Protein AF-A0A1M2YVU0-F1 (afdb_monomer_lite)

Sequence (94 aa):
MVVLTKSGADVFAPTDGNSVPRKVGNEDAQTWATEIERGIANPSAPSYTVATVPSAATSGAGSIIFVADEGGGAVLAFSDGTDWRRITDRAVIS

Radius of gyration: 18.73 Å; chains: 1; bounding box: 39×24×52 Å

Foldseek 3Di:
DFDWDDDDLFTFGQDDVVRDTDDDDPVVRNVVSVVVCVCVVDPDFAEDAPVGDDFLLVCDFQRKHWHQDFPVGIAIWTRNNGATAGPPPRDGTD

pLDDT: mean 81.9, std 17.99, range [47.81, 98.69]

Structure (mmCIF, N/CA/C/O backbone):
data_AF-A0A1M2YVU0-F1
#
_entry.id   AF-A0A1M2YVU0-F1
#
loop_
_atom_site.group_PDB
_atom_site.id
_atom_site.type_symbol
_atom_site.label_atom_id
_atom_site.label_alt_id
_atom_site.label_comp_id
_atom_site.label_asym_id
_atom_site.label_entity_id
_atom_site.label_seq_id
_atom_site.pdbx_PDB_ins_code
_atom_site.Cartn_x
_atom_site.Cartn_y
_atom_site.Cartn_z
_atom_site.occupancy
_atom_site.B_iso_or_equiv
_atom_site.auth_seq_id
_atom_site.auth_comp_id
_atom_site.auth_asym_id
_atom_site.auth_atom_id
_atom_site.pdbx_PDB_model_num
ATOM 1 N N . MET A 1 1 ? 4.996 -13.236 -17.181 1.00 50.69 1 MET A N 1
ATOM 2 C CA . MET A 1 1 ? 6.070 -12.563 -16.422 1.00 50.69 1 MET A CA 1
ATOM 3 C C . MET A 1 1 ? 6.892 -11.765 -17.416 1.00 50.69 1 MET A C 1
ATOM 5 O O . MET A 1 1 ? 7.460 -12.371 -18.313 1.00 50.69 1 MET A O 1
ATOM 9 N N . VAL A 1 2 ? 6.875 -10.434 -17.334 1.00 47.81 2 VAL A N 1
ATOM 10 C CA . VAL A 1 2 ? 7.762 -9.596 -18.153 1.00 47.81 2 VAL A CA 1
ATOM 11 C C . VAL A 1 2 ? 9.132 -9.640 -17.492 1.00 47.81 2 VAL A C 1
ATOM 13 O O . VAL A 1 2 ? 9.268 -9.258 -16.334 1.00 47.81 2 VAL A O 1
ATOM 16 N N . VAL A 1 3 ? 10.120 -10.184 -18.196 1.00 54.88 3 VAL A N 1
ATOM 17 C CA . VAL A 1 3 ? 11.501 -10.233 -17.716 1.00 54.88 3 VAL A CA 1
ATOM 18 C C . VAL A 1 3 ? 12.180 -8.956 -18.184 1.00 54.88 3 VAL A C 1
ATOM 20 O O . VAL A 1 3 ? 12.327 -8.740 -19.383 1.00 54.88 3 VAL A O 1
ATOM 23 N N . LEU A 1 4 ? 12.558 -8.102 -17.239 1.00 60.50 4 LEU A N 1
ATOM 24 C CA . LEU A 1 4 ? 13.431 -6.967 -17.513 1.00 60.50 4 LEU A CA 1
ATOM 25 C C . LEU A 1 4 ? 14.875 -7.478 -17.506 1.00 60.50 4 LEU A C 1
ATOM 27 O O . LEU A 1 4 ? 15.294 -8.136 -16.552 1.00 60.50 4 LEU A O 1
ATOM 31 N N . THR A 1 5 ? 15.634 -7.209 -18.568 1.00 62.00 5 THR A N 1
ATOM 32 C CA . THR A 1 5 ? 17.056 -7.573 -18.651 1.00 62.00 5 THR A CA 1
ATOM 33 C C . THR A 1 5 ? 17.909 -6.331 -18.406 1.00 62.00 5 THR A C 1
ATOM 35 O O . THR A 1 5 ? 17.737 -5.318 -19.084 1.00 62.00 5 THR A O 1
ATOM 38 N N . LYS A 1 6 ? 18.829 -6.416 -17.436 1.00 62.09 6 LYS A N 1
ATOM 39 C CA . LYS A 1 6 ? 19.810 -5.370 -17.120 1.00 62.09 6 LYS A CA 1
ATOM 40 C C . LYS A 1 6 ? 21.153 -5.701 -17.768 1.00 62.09 6 LYS A C 1
ATOM 42 O O . LYS A 1 6 ? 21.650 -6.814 -17.606 1.00 62.09 6 LYS A O 1
ATOM 47 N N . SER A 1 7 ? 21.758 -4.729 -18.447 1.00 56.84 7 SER A N 1
ATOM 48 C CA . SER A 1 7 ? 23.164 -4.787 -18.867 1.00 56.84 7 SER A CA 1
ATOM 49 C C . SER A 1 7 ? 23.829 -3.452 -18.557 1.00 56.84 7 SER A C 1
ATOM 51 O O . SER A 1 7 ? 23.485 -2.433 -19.146 1.00 56.84 7 SER A O 1
ATOM 53 N N . GLY A 1 8 ? 24.784 -3.439 -17.627 1.00 67.62 8 GLY A N 1
ATOM 54 C CA . GLY A 1 8 ? 25.380 -2.186 -17.155 1.00 67.62 8 GLY A CA 1
ATOM 55 C C . GLY A 1 8 ? 24.340 -1.285 -16.477 1.00 67.62 8 GLY A C 1
ATOM 56 O O . GLY A 1 8 ? 23.654 -1.740 -15.563 1.00 67.62 8 GLY A O 1
ATOM 57 N N . ALA A 1 9 ? 24.236 -0.028 -16.921 1.00 54.06 9 ALA A N 1
ATOM 58 C CA . ALA A 1 9 ? 23.250 0.954 -16.449 1.00 54.06 9 ALA A CA 1
ATOM 59 C C . ALA A 1 9 ? 21.938 0.951 -17.262 1.00 54.06 9 ALA A C 1
ATOM 61 O O . ALA A 1 9 ? 21.021 1.703 -16.945 1.00 54.06 9 ALA A O 1
ATOM 62 N N . ASP A 1 10 ? 21.835 0.106 -18.292 1.00 56.03 10 ASP A N 1
ATOM 63 C CA . ASP A 1 10 ? 20.691 0.098 -19.199 1.00 56.03 10 ASP A CA 1
ATOM 64 C C . ASP A 1 10 ? 19.661 -0.968 -18.788 1.00 56.03 10 ASP A C 1
ATOM 66 O O . ASP A 1 10 ? 19.997 -2.137 -18.545 1.00 56.03 10 ASP A O 1
ATOM 70 N N . VAL A 1 11 ? 18.387 -0.563 -18.751 1.00 63.03 11 VAL A N 1
ATOM 71 C CA . VAL A 1 11 ? 17.219 -1.436 -18.558 1.00 63.03 11 VAL A CA 1
ATOM 72 C C . VAL A 1 11 ? 16.470 -1.536 -19.887 1.00 63.03 11 VAL A C 1
ATOM 74 O O . VAL A 1 11 ? 15.944 -0.541 -20.383 1.00 63.03 11 VAL A O 1
ATOM 77 N N . PHE A 1 12 ? 16.404 -2.734 -20.477 1.00 60.25 12 PHE A N 1
ATOM 78 C CA . PHE A 1 12 ? 15.702 -2.954 -21.745 1.00 60.25 12 PHE A CA 1
ATOM 79 C C . PHE A 1 12 ? 14.266 -3.441 -21.502 1.00 60.25 12 PHE A C 1
ATOM 81 O O . PHE A 1 12 ? 14.044 -4.433 -20.804 1.00 60.25 12 PHE A O 1
ATOM 88 N N . ALA A 1 13 ? 13.284 -2.758 -22.101 1.00 54.59 13 ALA A N 1
ATOM 89 C CA . ALA A 1 13 ? 11.916 -3.262 -22.234 1.00 54.59 13 ALA A CA 1
ATOM 90 C C . ALA A 1 13 ? 11.888 -4.508 -23.150 1.00 54.59 13 ALA A C 1
ATOM 92 O O . ALA A 1 13 ? 12.791 -4.652 -23.984 1.00 54.59 13 ALA A O 1
ATOM 93 N N . PRO A 1 14 ? 10.883 -5.407 -23.026 1.00 54.44 14 PRO A N 1
ATOM 94 C CA . PRO A 1 14 ? 10.759 -6.561 -23.910 1.00 54.44 14 PRO A CA 1
ATOM 95 C C . PRO A 1 14 ? 10.792 -6.114 -25.369 1.00 54.44 14 PRO A C 1
ATOM 97 O O . PRO A 1 14 ? 10.276 -5.054 -25.731 1.00 54.44 14 PRO A O 1
ATOM 100 N N . THR A 1 15 ? 11.453 -6.926 -26.182 1.00 54.69 15 THR A N 1
ATOM 101 C CA . THR A 1 15 ? 11.645 -6.660 -27.599 1.00 54.69 15 THR A CA 1
ATOM 102 C C . THR A 1 15 ? 10.307 -6.475 -28.302 1.00 54.69 15 THR A C 1
ATOM 104 O O . THR A 1 15 ? 9.308 -7.091 -27.919 1.00 54.69 15 THR A O 1
ATOM 107 N N . ASP A 1 16 ? 10.287 -5.690 -29.374 1.00 52.62 16 ASP A N 1
ATOM 108 C CA . ASP A 1 16 ? 9.190 -5.799 -30.331 1.00 52.62 16 ASP A CA 1
ATOM 109 C C . ASP A 1 16 ? 9.095 -7.240 -30.882 1.00 52.62 16 ASP A C 1
ATOM 111 O O . ASP A 1 16 ? 9.944 -8.100 -30.613 1.00 52.62 16 ASP A O 1
ATOM 115 N N . GLY A 1 17 ? 8.045 -7.534 -31.655 1.00 52.03 17 GLY A N 1
ATOM 116 C CA . GLY A 1 17 ? 7.845 -8.845 -32.293 1.00 52.03 17 GLY A CA 1
ATOM 117 C C . GLY A 1 17 ? 8.997 -9.303 -33.207 1.00 52.03 17 GLY A C 1
ATOM 118 O O . GLY A 1 17 ? 8.927 -10.395 -33.764 1.00 52.03 17 GLY A O 1
ATOM 119 N N . ASN A 1 18 ? 10.056 -8.496 -33.335 1.00 59.12 18 ASN A N 1
ATOM 120 C CA . ASN A 1 18 ? 11.261 -8.725 -34.115 1.00 59.12 18 ASN A CA 1
ATOM 121 C C . ASN A 1 18 ? 12.526 -8.895 -33.250 1.00 59.12 18 ASN A C 1
ATOM 123 O O . ASN A 1 18 ? 13.631 -8.896 -33.791 1.00 59.12 18 ASN A O 1
ATOM 127 N N . SER A 1 19 ? 12.397 -9.064 -31.929 1.00 60.84 19 SER A N 1
ATOM 128 C CA . SER A 1 19 ? 13.534 -9.274 -31.019 1.00 60.84 19 SER A CA 1
ATOM 129 C C . SER A 1 19 ? 14.507 -8.083 -30.923 1.00 60.84 19 SER A C 1
ATOM 131 O O . SER A 1 19 ? 15.622 -8.244 -30.422 1.00 60.84 19 SER A O 1
ATOM 133 N N . VAL A 1 20 ? 14.094 -6.878 -31.341 1.00 57.62 20 VAL A N 1
ATOM 134 C CA . VAL A 1 20 ? 14.907 -5.660 -31.227 1.00 57.62 20 VAL A CA 1
ATOM 135 C C . VAL A 1 20 ? 14.560 -4.932 -29.922 1.00 57.62 20 VAL A C 1
ATOM 137 O O . VAL A 1 20 ? 13.395 -4.593 -29.693 1.00 57.62 20 VAL A O 1
ATOM 140 N N . PRO A 1 21 ? 15.536 -4.663 -29.033 1.00 59.16 21 PRO A N 1
ATOM 141 C CA . PRO A 1 21 ? 15.295 -3.831 -27.860 1.00 59.16 21 PRO A CA 1
ATOM 142 C C . PRO A 1 21 ? 14.954 -2.400 -28.292 1.00 59.16 21 PRO A C 1
ATOM 144 O O . PRO A 1 21 ? 15.757 -1.739 -28.958 1.00 59.16 21 PRO A O 1
ATOM 147 N N . ARG A 1 22 ? 13.779 -1.891 -27.904 1.00 61.78 22 ARG A N 1
ATOM 148 C CA . ARG A 1 22 ? 13.414 -0.485 -28.127 1.00 61.78 22 ARG A CA 1
ATOM 149 C C . ARG A 1 22 ? 14.361 0.402 -27.314 1.00 61.78 22 ARG A C 1
ATOM 151 O O . ARG A 1 22 ? 14.249 0.466 -26.093 1.00 61.78 22 ARG A O 1
ATOM 158 N N . LYS A 1 23 ? 15.291 1.087 -27.985 1.00 57.09 23 LYS A N 1
ATOM 159 C CA . LYS A 1 23 ? 16.172 2.079 -27.354 1.00 57.09 23 LYS A CA 1
ATOM 160 C C . LYS A 1 23 ? 15.395 3.373 -27.116 1.00 57.09 23 LYS A C 1
ATOM 162 O O . LYS A 1 23 ? 14.843 3.941 -28.054 1.00 57.09 23 LYS A O 1
ATOM 167 N N . VAL A 1 24 ? 15.344 3.823 -25.870 1.00 57.88 24 VAL A N 1
ATOM 168 C CA . VAL A 1 24 ? 14.989 5.206 -25.520 1.00 57.88 24 VAL A CA 1
ATOM 169 C C . VAL A 1 24 ? 16.286 6.034 -25.619 1.00 57.88 24 VAL A C 1
ATOM 171 O O . VAL A 1 24 ? 17.366 5.474 -25.425 1.00 57.88 24 VAL A O 1
ATOM 174 N N . GLY A 1 25 ? 16.220 7.312 -26.017 1.00 60.62 25 GLY A N 1
ATOM 175 C CA . GLY A 1 25 ? 17.406 8.180 -26.141 1.00 60.62 25 GLY A CA 1
ATOM 176 C C . GLY A 1 25 ? 18.226 8.220 -24.845 1.00 60.62 25 GLY A C 1
ATOM 177 O O . GLY A 1 25 ? 17.678 8.012 -23.771 1.00 60.62 25 GLY A O 1
ATOM 178 N N . ASN A 1 26 ? 19.537 8.439 -24.935 1.00 60.78 26 ASN A N 1
ATOM 179 C CA . ASN A 1 26 ? 20.504 8.287 -23.836 1.00 60.78 26 ASN A CA 1
ATOM 180 C C . ASN A 1 26 ? 20.162 9.081 -22.560 1.00 60.78 26 ASN A C 1
ATOM 182 O O . ASN A 1 26 ? 20.349 8.547 -21.471 1.00 60.78 26 ASN A O 1
ATOM 186 N N . GLU A 1 27 ? 19.662 10.314 -22.670 1.00 59.09 27 GLU A N 1
ATOM 187 C CA . GLU A 1 27 ? 19.265 11.106 -21.494 1.00 59.09 27 GLU A CA 1
ATOM 188 C C . GLU A 1 27 ? 17.974 10.569 -20.852 1.00 59.09 27 GLU A C 1
ATOM 190 O O . GLU A 1 27 ? 17.947 10.290 -19.653 1.00 59.09 27 GLU A O 1
ATOM 195 N N . ASP A 1 28 ? 16.942 10.306 -21.655 1.00 61.72 28 ASP A N 1
ATOM 196 C CA . ASP A 1 28 ? 15.663 9.765 -21.183 1.00 61.72 28 ASP A CA 1
ATOM 197 C C . ASP A 1 28 ? 15.812 8.339 -20.612 1.00 61.72 28 ASP A C 1
ATOM 199 O O . ASP A 1 28 ? 15.203 7.994 -19.600 1.00 61.72 28 ASP A O 1
ATOM 203 N N . ALA A 1 29 ? 16.669 7.506 -21.213 1.00 62.19 29 ALA A N 1
ATOM 204 C CA . ALA A 1 29 ? 16.934 6.139 -20.769 1.00 62.19 29 ALA A CA 1
ATOM 205 C C . ALA A 1 29 ? 17.642 6.089 -19.406 1.00 62.19 29 ALA A C 1
ATOM 207 O O . ALA A 1 29 ? 17.311 5.238 -18.581 1.00 62.19 29 ALA A O 1
ATOM 208 N N . GLN A 1 30 ? 18.576 7.008 -19.141 1.00 62.94 30 GLN A N 1
ATOM 209 C CA . GLN A 1 30 ? 19.276 7.092 -17.854 1.00 62.94 30 GLN A CA 1
ATOM 210 C C . GLN A 1 30 ? 18.363 7.607 -16.735 1.00 62.94 30 GLN A C 1
ATOM 212 O O . GLN A 1 30 ? 18.418 7.095 -15.611 1.00 62.94 30 GLN A O 1
ATOM 217 N N . THR A 1 31 ? 17.482 8.569 -17.032 1.00 68.25 31 THR A N 1
ATOM 218 C CA . THR A 1 31 ? 16.462 9.034 -16.080 1.00 68.25 31 THR A CA 1
ATOM 219 C C . THR A 1 31 ? 15.493 7.907 -15.726 1.00 68.25 31 THR A C 1
ATOM 221 O O . THR A 1 31 ? 15.284 7.630 -14.545 1.00 68.25 31 THR A O 1
ATOM 224 N N . TRP A 1 32 ? 14.982 7.182 -16.726 1.00 69.88 32 TRP A N 1
ATOM 225 C CA . TRP A 1 32 ? 14.046 6.074 -16.510 1.00 69.88 32 TRP A CA 1
ATOM 226 C C . TRP A 1 32 ? 14.696 4.903 -15.765 1.00 69.88 32 TRP A C 1
ATOM 228 O O . TRP A 1 32 ? 14.083 4.332 -14.863 1.00 69.88 32 TRP A O 1
ATOM 238 N N . ALA A 1 33 ? 15.944 4.558 -16.098 1.00 70.12 33 ALA A N 1
ATOM 239 C CA . ALA A 1 33 ? 16.690 3.520 -15.392 1.00 70.12 33 ALA A CA 1
ATOM 240 C C . ALA A 1 33 ? 16.873 3.879 -13.912 1.00 70.12 33 ALA A C 1
ATOM 242 O O . ALA A 1 33 ? 16.608 3.046 -13.049 1.00 70.12 33 ALA A O 1
ATOM 243 N N . THR A 1 34 ? 17.229 5.129 -13.608 1.00 73.50 34 THR A N 1
ATOM 244 C CA . THR A 1 34 ? 17.398 5.597 -12.223 1.00 73.50 34 THR A CA 1
ATOM 245 C C . THR A 1 34 ? 16.086 5.535 -11.437 1.00 73.50 34 THR A C 1
ATOM 247 O O . THR A 1 34 ? 16.070 5.106 -10.283 1.00 73.50 34 THR A O 1
ATOM 250 N N . GLU A 1 35 ? 14.966 5.942 -12.035 1.00 74.75 35 GLU A N 1
ATOM 251 C CA . GLU A 1 35 ? 13.651 5.893 -11.382 1.00 74.75 35 GLU A CA 1
ATOM 252 C C . GLU A 1 35 ? 13.185 4.454 -11.119 1.00 74.75 35 GLU A C 1
ATOM 254 O O . GLU A 1 35 ? 12.732 4.144 -10.013 1.00 74.75 35 GLU A O 1
ATOM 259 N N . ILE A 1 36 ? 13.369 3.554 -12.090 1.00 76.69 36 ILE A N 1
ATOM 260 C CA . ILE A 1 36 ? 13.084 2.121 -11.941 1.00 76.69 36 ILE A CA 1
ATOM 261 C C . ILE A 1 36 ? 13.976 1.502 -10.862 1.00 76.69 36 ILE A C 1
ATOM 263 O O . ILE A 1 36 ? 13.483 0.781 -9.994 1.00 76.69 36 ILE A O 1
ATOM 267 N N . GLU A 1 37 ? 15.278 1.790 -10.881 1.00 79.38 37 GLU A N 1
ATOM 268 C CA . GLU A 1 37 ? 16.216 1.282 -9.881 1.00 79.38 37 GLU A CA 1
ATOM 269 C C . GLU A 1 37 ? 15.832 1.740 -8.479 1.00 79.38 37 GLU A C 1
ATOM 271 O O . GLU A 1 37 ? 15.815 0.924 -7.561 1.00 79.38 37 GLU A O 1
ATOM 276 N N . ARG A 1 38 ? 15.444 3.006 -8.306 1.00 76.25 38 ARG A N 1
ATOM 277 C CA . ARG A 1 38 ? 14.965 3.507 -7.013 1.00 76.25 38 ARG A CA 1
ATOM 278 C C . ARG A 1 38 ? 13.697 2.794 -6.547 1.00 76.25 38 ARG A C 1
ATOM 280 O O . ARG A 1 38 ? 13.612 2.456 -5.369 1.00 76.25 38 ARG A O 1
ATOM 287 N N . GLY A 1 39 ? 12.741 2.552 -7.445 1.00 77.94 39 GLY A N 1
ATOM 288 C CA . GLY A 1 39 ? 11.485 1.873 -7.116 1.00 77.94 39 GLY A CA 1
ATOM 289 C C . GLY A 1 39 ? 11.651 0.386 -6.782 1.00 77.94 39 GLY A C 1
ATOM 290 O O . GLY A 1 39 ? 10.986 -0.118 -5.882 1.00 77.94 39 GLY A O 1
ATOM 291 N N . ILE A 1 40 ? 12.551 -0.317 -7.477 1.00 78.12 40 ILE A N 1
ATOM 292 C CA . ILE A 1 40 ? 12.778 -1.759 -7.279 1.00 78.12 40 ILE A CA 1
ATOM 293 C C . ILE A 1 40 ? 13.761 -2.029 -6.133 1.00 78.12 40 ILE A C 1
ATOM 295 O O . ILE A 1 40 ? 13.573 -2.988 -5.388 1.00 78.12 40 ILE A O 1
ATOM 299 N N . ALA A 1 41 ? 14.816 -1.222 -5.985 1.00 80.94 41 ALA A N 1
ATOM 300 C CA . ALA A 1 41 ? 15.841 -1.450 -4.965 1.00 80.94 41 ALA A CA 1
ATOM 301 C C . ALA A 1 41 ? 15.364 -1.093 -3.553 1.00 80.94 41 ALA A C 1
ATOM 303 O O . ALA A 1 41 ? 15.885 -1.638 -2.581 1.00 80.94 41 ALA A O 1
ATOM 304 N N . ASN A 1 42 ? 14.390 -0.188 -3.430 1.00 82.00 42 ASN A N 1
ATOM 305 C CA . ASN A 1 42 ? 13.836 0.212 -2.143 1.00 82.00 42 ASN A CA 1
ATOM 306 C C . ASN A 1 42 ? 12.301 0.288 -2.202 1.00 82.00 42 ASN A C 1
ATOM 308 O O . ASN A 1 42 ? 11.738 1.386 -2.220 1.00 82.00 42 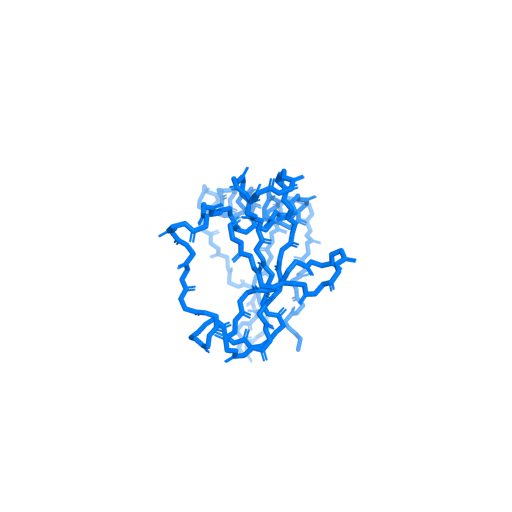ASN A O 1
ATOM 312 N N . PRO A 1 43 ? 11.617 -0.868 -2.274 1.00 83.88 43 PRO A N 1
ATOM 313 C CA . PRO A 1 43 ? 10.167 -0.890 -2.338 1.00 83.88 43 PRO A CA 1
ATOM 314 C C . PRO A 1 43 ? 9.582 -0.365 -1.022 1.00 83.88 43 PRO A C 1
ATOM 316 O O . PRO A 1 43 ? 9.874 -0.885 0.055 1.00 83.88 43 PRO A O 1
ATOM 319 N N . SER A 1 44 ? 8.723 0.648 -1.114 1.00 90.00 44 SER A N 1
ATOM 320 C CA . SER A 1 44 ? 7.948 1.166 0.012 1.00 90.00 44 SER A CA 1
ATOM 321 C C . SER A 1 44 ? 6.452 1.008 -0.246 1.00 90.00 44 SER A C 1
AT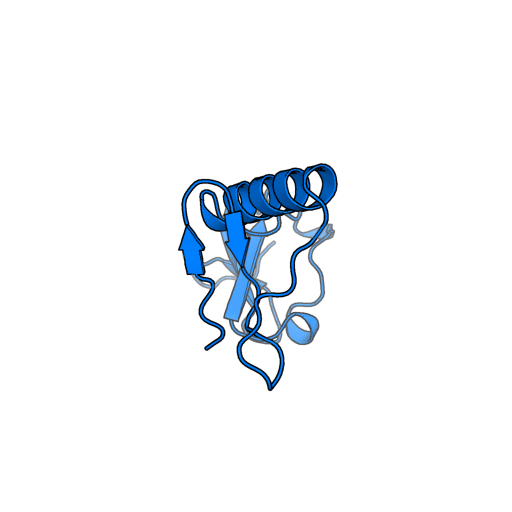OM 323 O O . SER A 1 44 ? 5.977 1.116 -1.378 1.00 90.00 44 SER A O 1
ATOM 325 N N . ALA A 1 45 ? 5.696 0.735 0.818 1.00 94.88 45 ALA A N 1
ATOM 326 C CA . ALA A 1 45 ? 4.242 0.759 0.742 1.00 94.88 45 ALA A CA 1
ATOM 327 C C . ALA A 1 45 ? 3.754 2.217 0.626 1.00 94.88 45 ALA A C 1
ATOM 329 O O . ALA A 1 45 ? 4.324 3.096 1.282 1.00 94.88 45 ALA A O 1
ATOM 330 N N . PRO A 1 46 ? 2.694 2.493 -0.156 1.00 95.62 46 PRO A N 1
ATOM 331 C CA . PRO A 1 46 ? 2.041 3.796 -0.149 1.00 95.62 46 PRO A CA 1
ATOM 332 C C . PRO A 1 46 ? 1.631 4.193 1.274 1.00 95.62 46 PRO A 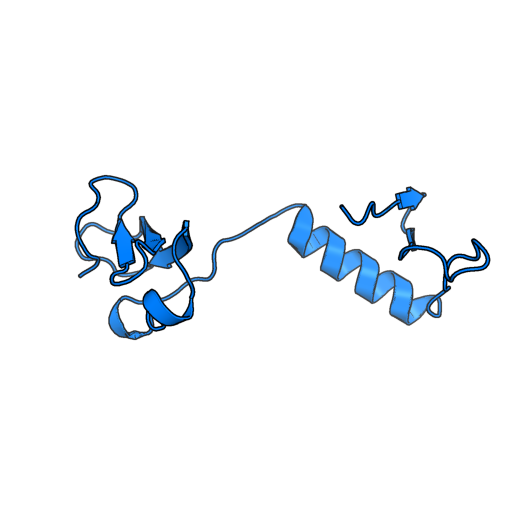C 1
ATOM 334 O O . PRO A 1 46 ? 1.053 3.384 2.003 1.00 95.62 46 PRO A O 1
ATOM 337 N N . SER A 1 47 ? 1.956 5.426 1.666 1.00 97.25 47 SER A N 1
ATOM 338 C CA . SER A 1 47 ? 1.695 5.952 3.007 1.00 97.25 47 SER A CA 1
ATOM 339 C C . SER A 1 47 ? 0.404 6.758 3.031 1.00 97.25 47 SER A C 1
ATOM 341 O O . SER A 1 47 ? 0.230 7.666 2.220 1.00 97.25 47 SER A O 1
ATOM 343 N N . TYR A 1 48 ? -0.443 6.489 4.016 1.00 98.31 48 TYR A N 1
ATOM 344 C CA . TYR A 1 48 ? -1.679 7.219 4.272 1.00 98.31 48 TYR A CA 1
ATOM 345 C C . TYR A 1 48 ? -1.819 7.533 5.759 1.00 98.31 48 TYR A C 1
ATOM 347 O O . TYR A 1 48 ? -1.157 6.936 6.608 1.00 98.31 48 TYR A O 1
ATOM 355 N N . THR A 1 49 ? -2.710 8.466 6.064 1.00 98.44 49 THR A N 1
ATOM 356 C CA . THR A 1 49 ? -3.345 8.542 7.381 1.00 98.44 49 THR A CA 1
ATOM 357 C C . THR A 1 49 ? -4.642 7.746 7.376 1.00 98.44 49 THR A C 1
ATOM 359 O O . THR A 1 49 ? -5.209 7.540 6.301 1.00 98.44 49 THR A O 1
ATOM 362 N N . VAL A 1 50 ? -5.169 7.360 8.539 1.00 97.94 50 VAL A N 1
ATOM 363 C CA . VAL A 1 50 ? -6.472 6.675 8.652 1.00 97.94 50 VAL A CA 1
ATOM 364 C C . VAL A 1 50 ? -7.561 7.439 7.885 1.00 97.94 50 VAL A C 1
ATOM 366 O O . VAL A 1 50 ? -8.355 6.845 7.160 1.00 97.94 50 VAL A O 1
ATOM 369 N N . ALA A 1 51 ? -7.544 8.773 7.955 1.00 97.50 51 ALA A N 1
ATOM 370 C CA . ALA A 1 51 ? -8.517 9.637 7.286 1.00 97.50 51 ALA A CA 1
ATOM 371 C C . ALA A 1 51 ? -8.344 9.750 5.758 1.00 97.50 51 ALA A C 1
ATOM 373 O O . ALA A 1 51 ? -9.266 10.194 5.076 1.00 97.50 51 ALA A O 1
ATOM 374 N N . THR A 1 52 ? -7.172 9.409 5.214 1.00 98.25 52 THR A N 1
ATOM 375 C CA . THR A 1 52 ? -6.854 9.583 3.783 1.00 98.25 52 THR A CA 1
ATOM 376 C C . THR A 1 52 ? -6.722 8.267 3.027 1.00 98.25 52 THR A C 1
ATOM 378 O O . THR A 1 52 ? -6.456 8.291 1.822 1.00 98.25 52 THR A O 1
ATOM 381 N N . VAL A 1 53 ? -6.920 7.124 3.694 1.00 97.75 53 VAL A N 1
ATOM 382 C CA . VAL A 1 53 ? -6.867 5.825 3.019 1.00 97.75 53 VAL A CA 1
ATOM 383 C C . VAL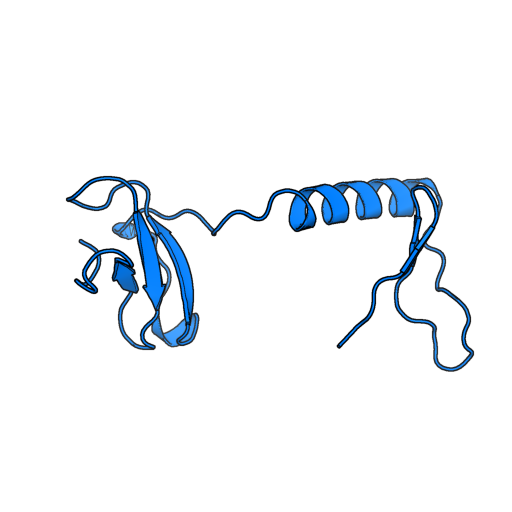 A 1 53 ? -7.941 5.751 1.923 1.00 97.75 53 VAL A C 1
ATOM 385 O O . VAL A 1 53 ? -9.078 6.186 2.133 1.00 97.75 53 VAL A O 1
ATOM 388 N N . PRO A 1 54 ? -7.627 5.192 0.743 1.00 97.88 54 PRO A N 1
ATOM 389 C CA . PRO A 1 54 ? -8.634 4.941 -0.282 1.00 97.88 54 PRO A CA 1
ATOM 390 C C . PRO A 1 54 ? -9.579 3.8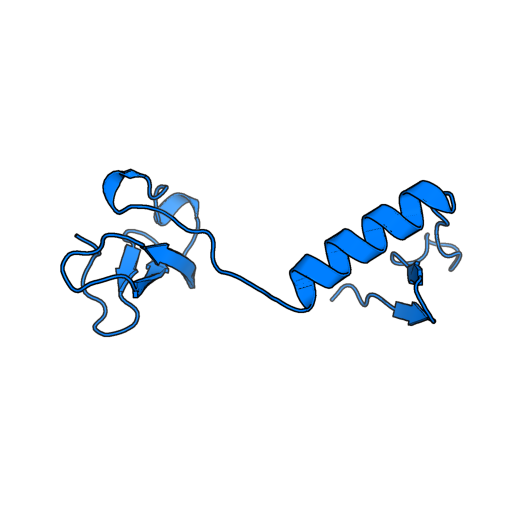13 0.155 1.00 97.88 54 PRO A C 1
ATOM 392 O O . PRO A 1 54 ? -9.326 3.112 1.130 1.00 97.88 54 PRO A O 1
ATOM 395 N N . SER A 1 55 ? -10.665 3.574 -0.580 1.00 98.00 55 SER A N 1
ATOM 396 C CA . SER A 1 55 ? -11.528 2.421 -0.296 1.00 98.00 55 SER A CA 1
ATOM 397 C C . SER A 1 55 ? -10.770 1.102 -0.503 1.00 98.00 55 SER A C 1
ATOM 399 O O . SER A 1 55 ? -10.305 0.815 -1.611 1.00 98.00 55 SER A O 1
ATOM 401 N N . ALA A 1 56 ? -10.712 0.268 0.540 1.00 98.12 56 ALA A N 1
ATOM 402 C CA . ALA A 1 56 ? -10.077 -1.051 0.501 1.00 98.12 56 ALA A CA 1
ATOM 403 C C . ALA A 1 56 ? -10.670 -1.961 -0.588 1.00 98.12 56 ALA A C 1
ATOM 405 O O . ALA A 1 56 ? -9.927 -2.679 -1.262 1.00 98.12 56 ALA A O 1
ATOM 406 N N . ALA A 1 57 ? -11.985 -1.875 -0.818 1.00 97.69 57 ALA A N 1
ATOM 407 C CA . ALA A 1 57 ? -12.669 -2.605 -1.882 1.00 97.69 57 ALA A CA 1
ATOM 408 C C . ALA A 1 57 ? -12.171 -2.201 -3.277 1.00 97.69 57 ALA A C 1
ATOM 410 O O . ALA A 1 57 ? -11.915 -3.060 -4.118 1.00 97.69 57 ALA A O 1
ATOM 411 N N . THR A 1 58 ? -11.971 -0.900 -3.515 1.00 97.75 58 THR A N 1
ATOM 412 C CA . THR A 1 58 ? -11.462 -0.410 -4.808 1.00 97.75 58 THR A CA 1
ATOM 413 C C . THR A 1 58 ? -9.982 -0.716 -5.023 1.00 97.75 58 THR A C 1
ATOM 415 O O . THR A 1 58 ? -9.567 -0.930 -6.158 1.00 97.75 58 THR A O 1
ATOM 418 N N . SER A 1 59 ? -9.190 -0.784 -3.948 1.00 97.44 59 SER A N 1
ATOM 419 C CA . SER A 1 59 ? -7.784 -1.199 -4.011 1.00 97.44 59 SER A CA 1
ATOM 420 C C . SER A 1 59 ? -7.608 -2.707 -4.216 1.00 97.44 59 SER A C 1
ATOM 422 O O . SER A 1 59 ? -6.527 -3.131 -4.615 1.00 97.44 59 SER A O 1
ATOM 424 N N . GLY A 1 60 ? -8.642 -3.513 -3.960 1.00 97.62 60 GLY A N 1
ATOM 425 C CA . GLY A 1 60 ? -8.619 -4.967 -4.106 1.00 97.62 60 GLY A CA 1
ATOM 426 C C . GLY A 1 60 ? -7.974 -5.698 -2.924 1.00 97.62 60 GLY A C 1
ATOM 427 O O . GLY A 1 60 ? -7.052 -5.198 -2.276 1.00 97.62 60 GLY A O 1
ATOM 428 N N . ALA A 1 61 ? -8.475 -6.904 -2.641 1.00 97.81 61 ALA A N 1
ATOM 429 C CA . ALA A 1 61 ? -7.978 -7.742 -1.553 1.00 97.81 61 ALA A CA 1
ATOM 430 C C . ALA A 1 61 ? -6.495 -8.108 -1.748 1.00 97.81 61 ALA A C 1
ATOM 432 O O . ALA A 1 61 ? -6.065 -8.446 -2.851 1.00 97.81 61 ALA A O 1
ATOM 433 N N . GLY A 1 62 ? -5.722 -8.061 -0.663 1.00 97.44 62 GLY A N 1
ATOM 434 C CA . GLY A 1 62 ? -4.280 -8.322 -0.658 1.00 97.44 62 GLY A CA 1
ATOM 435 C C . GLY A 1 62 ? -3.400 -7.096 -0.925 1.00 97.44 62 GLY A C 1
ATOM 436 O O . GLY A 1 62 ? -2.185 -7.192 -0.760 1.00 97.44 62 GLY A O 1
ATOM 437 N N . SER A 1 63 ? -3.978 -5.945 -1.282 1.00 98.06 63 SER A N 1
ATOM 438 C CA . SER A 1 63 ? -3.245 -4.673 -1.354 1.00 98.06 63 SER A CA 1
ATOM 439 C C . SER A 1 63 ? -2.666 -4.289 0.007 1.00 98.06 63 SER A C 1
ATOM 441 O O . SER A 1 63 ? -3.309 -4.531 1.025 1.00 98.06 63 SER A O 1
ATOM 443 N N . ILE A 1 64 ? -1.473 -3.682 0.028 1.00 98.12 64 ILE A N 1
ATOM 444 C CA . ILE A 1 64 ? -0.731 -3.313 1.247 1.00 98.12 64 ILE A CA 1
ATOM 445 C C . ILE A 1 64 ? -0.471 -1.804 1.267 1.00 98.12 64 ILE A C 1
ATOM 447 O O . ILE A 1 64 ? -0.055 -1.230 0.260 1.00 98.12 64 ILE A O 1
ATOM 451 N N . ILE A 1 65 ? -0.667 -1.185 2.430 1.00 98.31 65 ILE A N 1
ATOM 452 C CA . ILE A 1 65 ? -0.382 0.227 2.700 1.00 98.31 65 ILE A CA 1
ATOM 453 C C . ILE A 1 65 ? 0.381 0.389 4.018 1.00 98.31 65 ILE A C 1
ATOM 455 O O . ILE A 1 65 ? 0.359 -0.491 4.879 1.00 98.31 65 ILE A O 1
ATOM 459 N N . PHE A 1 66 ? 1.024 1.538 4.188 1.00 98.25 66 PHE A N 1
ATOM 460 C CA . PHE A 1 66 ? 1.529 2.014 5.471 1.00 98.25 66 PHE A CA 1
ATOM 461 C C . PHE A 1 66 ? 0.581 3.082 6.026 1.00 98.25 66 PHE A C 1
ATOM 463 O O . PHE A 1 66 ? 0.240 4.030 5.320 1.00 98.25 66 PHE A O 1
ATOM 470 N N . VAL A 1 67 ? 0.149 2.932 7.276 1.00 98.38 67 VAL A N 1
ATOM 471 C CA . VAL A 1 67 ? -0.730 3.884 7.968 1.00 98.38 67 VAL A CA 1
ATOM 472 C C . VAL A 1 67 ? 0.085 4.590 9.040 1.00 98.38 67 VAL A C 1
ATOM 474 O O . VAL A 1 67 ? 0.544 3.956 9.987 1.00 98.38 67 VAL A O 1
ATOM 477 N N . ALA A 1 68 ? 0.307 5.891 8.865 1.00 98.19 68 ALA A N 1
ATOM 478 C CA . ALA A 1 68 ? 1.248 6.659 9.677 1.00 98.19 68 ALA A CA 1
ATOM 479 C C . ALA A 1 68 ? 0.702 7.053 11.063 1.00 98.19 68 ALA A C 1
ATOM 481 O O . ALA A 1 68 ? 1.493 7.286 11.976 1.00 98.19 68 ALA A O 1
ATOM 482 N N . ASP A 1 69 ? -0.621 7.131 11.220 1.00 97.44 69 ASP A N 1
ATOM 483 C CA . ASP A 1 69 ? -1.315 7.659 12.404 1.00 97.44 69 ASP A CA 1
ATOM 484 C C . ASP A 1 69 ? -2.395 6.711 12.952 1.00 97.44 69 ASP A C 1
ATOM 486 O O . ASP A 1 69 ? -3.390 7.158 13.515 1.00 97.44 69 ASP A O 1
ATOM 490 N N . GLU A 1 70 ? -2.201 5.400 12.803 1.00 97.56 70 GLU A N 1
ATOM 491 C CA . GLU A 1 70 ? -3.078 4.414 13.443 1.00 97.56 70 GLU A CA 1
ATOM 492 C C . GLU A 1 70 ? -2.998 4.525 14.978 1.00 97.56 70 GLU A C 1
ATOM 494 O O . GLU A 1 70 ? -1.942 4.848 15.534 1.00 97.56 70 GLU A O 1
ATOM 499 N N . GLY A 1 71 ? -4.101 4.241 15.678 1.00 92.12 71 GLY A N 1
ATOM 500 C CA . GLY A 1 71 ? -4.213 4.410 17.131 1.00 92.12 71 GLY A CA 1
ATOM 501 C C . GLY A 1 71 ? -3.165 3.677 17.989 1.00 92.12 71 GLY A C 1
ATOM 502 O O . GLY A 1 71 ? -2.844 4.143 19.083 1.00 92.12 71 GLY A O 1
ATOM 503 N N . GLY A 1 72 ? -2.604 2.557 17.520 1.00 88.31 72 GLY A N 1
ATOM 504 C CA . GLY A 1 72 ? -1.518 1.804 18.161 1.00 88.31 72 GLY A CA 1
ATOM 505 C C . GLY A 1 72 ? -0.104 2.240 17.752 1.00 88.31 72 GLY A C 1
ATOM 506 O O . GLY A 1 72 ? 0.874 1.639 18.202 1.00 88.31 72 GLY A O 1
ATOM 507 N N . GLY A 1 73 ? 0.013 3.277 16.921 1.00 95.00 73 GLY A N 1
ATOM 508 C CA . GLY A 1 73 ? 1.244 3.703 16.264 1.00 95.00 73 GLY A CA 1
ATOM 509 C C . GLY A 1 73 ? 1.319 3.231 14.812 1.00 95.00 73 GLY A C 1
ATOM 510 O O . GLY A 1 73 ? 0.560 2.372 14.370 1.00 95.00 73 GLY A O 1
ATOM 511 N N . ALA A 1 74 ? 2.251 3.809 14.053 1.00 97.81 74 ALA A N 1
ATOM 512 C CA . ALA A 1 74 ? 2.342 3.560 12.621 1.00 97.81 74 ALA A CA 1
ATOM 513 C C . ALA A 1 74 ? 2.515 2.066 12.285 1.00 97.81 74 ALA A C 1
ATOM 515 O O . ALA A 1 74 ? 3.361 1.378 12.865 1.00 97.81 74 ALA A O 1
ATOM 516 N N . VAL A 1 75 ? 1.732 1.565 11.327 1.00 98.00 75 VAL A N 1
ATOM 517 C CA . VAL A 1 75 ? 1.617 0.126 11.052 1.00 98.00 75 VAL A CA 1
ATOM 518 C C . VAL A 1 75 ? 1.352 -0.150 9.573 1.00 98.00 75 VAL A C 1
ATOM 520 O O . VAL A 1 75 ? 0.750 0.653 8.863 1.00 98.00 75 VAL A O 1
ATOM 523 N N . LEU A 1 76 ? 1.790 -1.314 9.091 1.00 98.31 76 LEU A N 1
ATOM 524 C CA . LEU A 1 76 ? 1.352 -1.823 7.792 1.00 98.31 76 LEU A CA 1
ATOM 525 C C . LEU A 1 76 ? -0.062 -2.407 7.894 1.00 98.31 76 LEU A C 1
ATOM 527 O O . LEU A 1 76 ? -0.373 -3.162 8.822 1.00 98.31 76 LEU A O 1
ATOM 531 N N . ALA A 1 77 ? -0.894 -2.115 6.900 1.00 98.50 77 ALA A N 1
ATOM 532 C CA . ALA A 1 77 ? -2.238 -2.657 6.770 1.00 98.50 77 ALA A CA 1
ATOM 533 C C . ALA A 1 77 ? -2.437 -3.321 5.405 1.00 98.50 77 ALA A C 1
ATOM 535 O O . ALA A 1 77 ? -1.807 -2.936 4.419 1.00 98.50 77 ALA A O 1
ATOM 536 N N . PHE A 1 78 ? -3.319 -4.315 5.349 1.00 98.62 78 PHE A N 1
ATOM 537 C CA . PHE A 1 78 ? -3.725 -4.984 4.120 1.00 98.62 78 PHE A CA 1
ATOM 538 C C . PHE A 1 78 ? -5.232 -4.850 3.895 1.00 98.62 78 PHE A C 1
ATOM 540 O O . PHE A 1 78 ? -6.003 -4.773 4.851 1.00 98.62 78 PHE A O 1
ATOM 547 N N . SER A 1 79 ? -5.656 -4.827 2.634 1.00 98.69 79 SER A N 1
ATOM 548 C CA . SER A 1 79 ? -7.074 -4.876 2.272 1.00 98.69 79 SER A CA 1
ATOM 549 C C . SER A 1 79 ? -7.583 -6.315 2.347 1.00 98.69 79 SER A C 1
ATOM 551 O O . SER A 1 79 ? -6.993 -7.214 1.741 1.00 98.69 79 SER A O 1
ATOM 553 N N . ASP A 1 80 ? -8.699 -6.542 3.040 1.00 98.25 80 ASP A N 1
ATOM 554 C CA . ASP A 1 80 ? -9.436 -7.815 2.989 1.00 98.25 80 ASP A CA 1
ATOM 555 C C . ASP A 1 80 ? -10.513 -7.847 1.883 1.00 98.25 80 ASP A C 1
ATOM 557 O O . ASP A 1 80 ? -11.255 -8.820 1.759 1.00 98.25 80 ASP A O 1
ATOM 561 N N . GLY A 1 81 ? -10.585 -6.790 1.063 1.00 98.12 81 GLY A N 1
ATOM 562 C CA . GLY A 1 81 ? -11.611 -6.577 0.042 1.00 98.12 81 GLY A CA 1
ATOM 563 C C . GLY A 1 81 ? -12.791 -5.714 0.501 1.00 98.12 81 GLY A C 1
ATOM 564 O O . GLY A 1 81 ? -13.598 -5.327 -0.340 1.00 98.12 81 GLY A O 1
ATOM 565 N N . THR A 1 82 ? -12.885 -5.377 1.790 1.00 98.19 82 THR A N 1
ATOM 566 C CA . THR A 1 82 ? -13.905 -4.472 2.351 1.00 98.19 82 THR A CA 1
ATOM 567 C C . THR A 1 82 ? -13.273 -3.395 3.229 1.00 98.19 82 THR A C 1
ATOM 569 O O . THR A 1 82 ? -13.529 -2.212 3.010 1.00 98.19 82 THR A O 1
ATOM 572 N N . ASP A 1 83 ? -12.391 -3.798 4.143 1.00 98.50 83 ASP A N 1
ATOM 573 C CA . ASP A 1 83 ? -11.730 -2.952 5.132 1.00 98.50 83 ASP A CA 1
ATOM 574 C C . ASP A 1 83 ? -10.201 -3.034 5.020 1.00 98.50 83 ASP A C 1
ATOM 576 O O . ASP A 1 83 ? -9.621 -4.025 4.560 1.00 98.50 83 ASP A O 1
ATOM 580 N N . TRP A 1 84 ? -9.532 -1.991 5.511 1.00 98.62 84 TRP A N 1
ATOM 581 C CA . TRP A 1 84 ? -8.099 -2.034 5.786 1.00 98.62 84 TRP A CA 1
ATOM 582 C C . TRP A 1 84 ? -7.860 -2.616 7.171 1.00 98.62 84 TRP A C 1
ATOM 584 O O . TRP A 1 84 ? -8.357 -2.091 8.169 1.00 98.62 84 TRP A O 1
ATOM 594 N N . ARG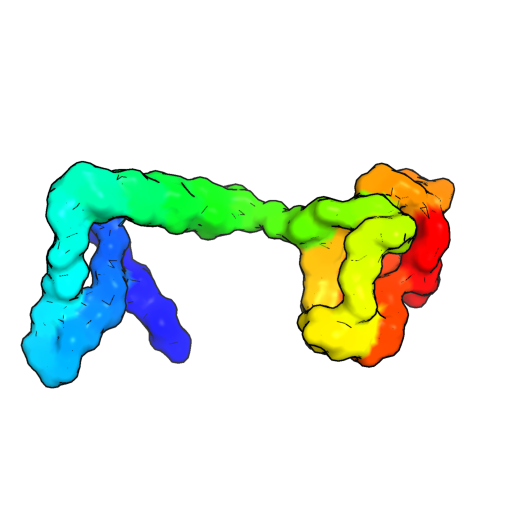 A 1 85 ? -7.067 -3.683 7.245 1.00 98.62 85 ARG A N 1
ATOM 595 C CA . ARG A 1 85 ? -6.741 -4.374 8.492 1.00 98.62 85 ARG A CA 1
ATOM 596 C C . ARG A 1 85 ? -5.262 -4.297 8.806 1.00 98.62 85 ARG A C 1
ATOM 598 O O . ARG A 1 85 ? -4.429 -4.526 7.932 1.00 98.62 85 ARG A O 1
ATOM 605 N N . ARG A 1 86 ? -4.927 -4.056 10.070 1.00 98.19 86 ARG A N 1
ATOM 606 C CA . ARG A 1 86 ? -3.543 -4.099 10.557 1.00 98.19 86 ARG A CA 1
ATOM 607 C C . ARG A 1 86 ? -2.960 -5.494 10.357 1.00 98.19 86 ARG A C 1
ATOM 609 O O . ARG A 1 86 ? -3.617 -6.494 10.646 1.00 98.19 86 ARG A O 1
ATOM 616 N N . ILE A 1 87 ? -1.708 -5.578 9.912 1.00 97.56 87 ILE A N 1
ATOM 617 C CA . ILE A 1 87 ? -1.019 -6.869 9.740 1.00 97.56 87 ILE A CA 1
ATOM 618 C C . ILE A 1 87 ? -0.783 -7.576 11.084 1.00 97.56 87 ILE A C 1
ATOM 620 O O . ILE A 1 87 ? -0.732 -8.803 11.135 1.00 97.56 87 ILE A O 1
ATOM 624 N N . THR A 1 88 ? -0.656 -6.820 12.173 1.00 96.88 88 THR A N 1
ATOM 625 C CA . THR A 1 88 ? -0.294 -7.337 13.500 1.00 96.88 88 THR A CA 1
ATOM 626 C C . THR A 1 88 ? -1.385 -8.193 14.138 1.00 96.88 88 THR A C 1
ATOM 628 O O . THR A 1 88 ? -1.077 -9.222 14.735 1.00 96.88 88 THR A O 1
ATOM 631 N N . ASP A 1 89 ? -2.651 -7.793 14.017 1.00 96.75 89 ASP A N 1
ATOM 632 C CA . ASP A 1 89 ? -3.768 -8.438 14.719 1.00 96.75 89 ASP A CA 1
ATOM 633 C C . ASP A 1 89 ? -5.063 -8.547 13.904 1.00 96.75 89 ASP A C 1
ATOM 635 O O . ASP A 1 89 ? -6.050 -9.116 14.376 1.00 96.75 89 ASP A O 1
ATOM 639 N N . ARG A 1 90 ? -5.057 -8.060 12.659 1.00 97.31 90 ARG A N 1
ATOM 640 C CA . ARG A 1 90 ? -6.209 -8.029 11.747 1.00 97.31 90 ARG A CA 1
ATOM 641 C C . ARG A 1 90 ? -7.382 -7.172 12.235 1.00 97.31 90 ARG A C 1
ATOM 643 O O . ARG A 1 90 ? -8.476 -7.290 11.672 1.00 97.31 90 ARG A O 1
ATOM 650 N N . ALA A 1 91 ? -7.194 -6.308 13.231 1.00 97.88 91 ALA A N 1
ATOM 651 C CA . ALA A 1 91 ? -8.186 -5.285 13.545 1.00 97.88 91 ALA A CA 1
ATOM 652 C C . ALA A 1 91 ? -8.290 -4.283 12.385 1.00 97.88 91 ALA A C 1
ATOM 654 O O . ALA A 1 91 ? -7.314 -4.061 11.663 1.00 97.88 91 ALA A O 1
ATOM 655 N N . VAL A 1 92 ? -9.478 -3.707 12.189 1.00 98.12 92 VAL A N 1
ATOM 656 C CA . VAL A 1 92 ? -9.666 -2.610 11.229 1.00 98.12 92 VAL A CA 1
ATOM 657 C C . VAL A 1 92 ? -8.875 -1.402 11.728 1.00 98.12 92 VAL A C 1
ATOM 659 O O . VAL A 1 92 ? -8.859 -1.152 12.932 1.00 98.12 92 VAL A O 1
ATOM 662 N N . ILE A 1 93 ? -8.189 -0.701 10.825 1.00 98.12 93 ILE A N 1
ATOM 663 C CA . ILE A 1 93 ? -7.438 0.510 11.182 1.00 98.12 93 ILE A CA 1
ATOM 664 C C . ILE A 1 93 ? -8.381 1.576 11.756 1.00 98.12 93 ILE A C 1
ATOM 666 O O . ILE A 1 93 ? -9.520 1.712 11.300 1.00 98.12 93 ILE A O 1
ATOM 670 N N . SER A 1 94 ? -7.903 2.329 12.743 1.00 95.69 94 SER A N 1
ATOM 671 C CA . SER A 1 94 ? -8.668 3.378 13.426 1.00 95.69 94 SER A CA 1
ATOM 672 C C . SER A 1 94 ? -7.787 4.524 13.876 1.00 95.69 94 SER A C 1
ATOM 674 O O . SER A 1 94 ? -6.617 4.232 14.224 1.00 95.69 94 SER A O 1
#

Secondary structure (DSSP, 8-state):
---PEEETTEEEPPPPTTS---PPPHHHHHHHHHHHHHHHHS--PPEE-GGGPPPHHHH-TT-EEEETT-TTSSEEEEE-SSSEEETTT-PBP-